Protein AF-A0A4D4MUV3-F1 (afdb_monomer_lite)

Sequence (66 aa):
MGALRGTGGGTRELPVGTDAATVVRAVSAPLYYALLTTGTAPEPADADRAADAALAAARAEAYVVG

Organism: Streptomyces avermitilis (NCBI:txid33903)

Structure (mmCIF, N/CA/C/O backbone):
data_AF-A0A4D4MUV3-F1
#
_entry.id   AF-A0A4D4MUV3-F1
#
loop_
_atom_site.group_PDB
_atom_site.id
_atom_site.type_symbol
_atom_site.label_atom_id
_atom_site.label_alt_id
_atom_site.label_comp_id
_atom_site.label_asym_id
_atom_site.label_entity_id
_atom_site.label_seq_id
_atom_site.pdbx_PDB_ins_code
_atom_site.Cartn_x
_atom_site.Cartn_y
_atom_site.Cartn_z
_atom_site.occupancy
_atom_site.B_iso_or_equiv
_atom_site.auth_seq_id
_atom_site.auth_comp_id
_atom_site.auth_asym_id
_atom_site.auth_atom_id
_atom_site.pdbx_PDB_model_num
ATOM 1 N N . MET A 1 1 ? 15.128 -11.465 31.566 1.00 40.59 1 MET A N 1
ATOM 2 C CA . MET A 1 1 ? 15.092 -12.829 30.998 1.00 40.59 1 MET A CA 1
ATOM 3 C C . MET A 1 1 ? 14.141 -12.807 29.810 1.00 40.59 1 MET A C 1
ATOM 5 O O . MET A 1 1 ? 12.954 -12.642 30.036 1.00 40.59 1 MET A O 1
ATOM 9 N N . GLY A 1 2 ? 14.669 -12.885 28.581 1.00 40.41 2 GLY A N 1
ATOM 10 C CA . GLY A 1 2 ? 13.889 -13.002 27.336 1.00 40.41 2 GLY A CA 1
ATOM 11 C C . GLY A 1 2 ? 13.859 -11.735 26.475 1.00 40.41 2 GLY A C 1
ATOM 12 O O . GLY A 1 2 ? 13.138 -10.797 26.777 1.00 40.41 2 GLY A O 1
ATOM 13 N N . ALA A 1 3 ? 14.673 -11.710 25.422 1.00 49.12 3 ALA A N 1
ATOM 14 C CA . ALA A 1 3 ? 14.845 -10.603 24.490 1.00 49.12 3 ALA A CA 1
ATOM 15 C C . ALA A 1 3 ? 13.809 -10.627 23.352 1.00 49.12 3 ALA A C 1
ATOM 17 O O . ALA A 1 3 ? 13.521 -11.690 22.813 1.00 49.12 3 ALA A O 1
ATOM 18 N N . LEU A 1 4 ? 13.372 -9.449 22.900 1.00 49.12 4 LEU A N 1
ATOM 19 C CA . LEU A 1 4 ? 12.871 -9.235 21.539 1.00 49.12 4 LEU A CA 1
ATOM 20 C C . LEU A 1 4 ? 13.689 -8.104 20.906 1.00 49.12 4 LEU A C 1
ATOM 22 O O . LEU A 1 4 ? 13.253 -6.963 20.782 1.00 49.12 4 LEU A O 1
ATOM 26 N N . ARG A 1 5 ? 14.935 -8.432 20.541 1.00 51.56 5 ARG A N 1
ATOM 27 C CA . ARG A 1 5 ? 15.688 -7.648 19.558 1.00 51.56 5 ARG A CA 1
ATOM 28 C C . ARG A 1 5 ? 14.981 -7.837 18.219 1.00 51.56 5 ARG A C 1
ATOM 30 O O . ARG A 1 5 ? 15.172 -8.860 17.571 1.00 51.56 5 ARG A O 1
ATOM 37 N N . GLY A 1 6 ? 14.199 -6.850 17.799 1.00 42.97 6 GLY A N 1
ATOM 38 C CA . GLY A 1 6 ? 13.872 -6.689 16.389 1.00 42.97 6 GLY A CA 1
ATOM 39 C C . GLY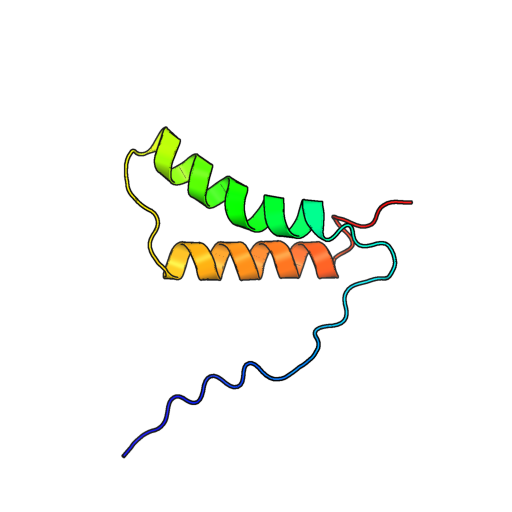 A 1 6 ? 15.163 -6.374 15.638 1.00 42.97 6 GLY A C 1
ATOM 40 O O . GLY A 1 6 ? 15.676 -5.260 15.702 1.00 42.97 6 GLY A O 1
ATOM 41 N N . THR A 1 7 ? 15.747 -7.370 14.981 1.00 55.25 7 THR A N 1
ATOM 42 C CA . THR A 1 7 ? 16.877 -7.201 14.064 1.00 55.25 7 THR A CA 1
ATOM 43 C C . THR A 1 7 ? 16.385 -6.543 12.774 1.00 55.25 7 THR A C 1
ATOM 45 O O . THR A 1 7 ? 16.210 -7.205 11.756 1.00 55.25 7 THR A O 1
ATOM 48 N N . GLY A 1 8 ? 16.137 -5.234 12.805 1.00 46.19 8 GLY A N 1
ATOM 49 C CA . GLY A 1 8 ? 15.870 -4.428 11.610 1.00 46.19 8 GLY A CA 1
ATOM 50 C C . GLY A 1 8 ? 17.171 -3.999 10.935 1.00 46.19 8 GLY A C 1
ATOM 51 O O . GLY A 1 8 ? 17.445 -2.810 10.835 1.00 46.19 8 GLY A O 1
ATOM 52 N N . GLY A 1 9 ? 18.028 -4.956 10.575 1.00 55.88 9 GLY A N 1
ATOM 53 C CA . GLY A 1 9 ? 19.368 -4.699 10.049 1.00 55.88 9 GLY A CA 1
ATOM 54 C C . GLY A 1 9 ? 19.567 -5.357 8.693 1.00 55.88 9 GLY A C 1
ATOM 55 O O . GLY A 1 9 ? 19.929 -6.525 8.620 1.00 55.88 9 GLY A O 1
ATOM 56 N N . GLY A 1 10 ? 19.338 -4.597 7.630 1.00 43.38 10 GLY A N 1
ATOM 57 C CA . GLY A 1 10 ? 19.710 -4.957 6.270 1.00 43.38 10 GLY A CA 1
ATOM 58 C C . GLY A 1 10 ? 19.179 -3.898 5.322 1.00 43.38 10 GLY A C 1
ATOM 59 O O . GLY A 1 10 ? 17.974 -3.651 5.301 1.00 43.38 10 GLY A O 1
ATOM 60 N N . THR A 1 11 ? 20.058 -3.252 4.562 1.00 57.94 11 THR A N 1
ATOM 61 C CA . THR A 1 11 ? 19.660 -2.467 3.392 1.00 57.94 11 THR A CA 1
ATOM 62 C C . THR A 1 11 ? 18.925 -3.415 2.448 1.00 57.94 11 THR A C 1
ATOM 64 O O . THR A 1 11 ? 19.543 -4.180 1.715 1.00 57.94 11 THR A O 1
ATOM 67 N N . ARG A 1 12 ? 17.590 -3.458 2.542 1.00 62.53 12 ARG A N 1
ATOM 68 C CA . ARG A 1 12 ? 16.744 -4.170 1.582 1.00 62.53 12 ARG A CA 1
ATOM 69 C C . ARG A 1 12 ? 16.887 -3.427 0.265 1.00 62.53 12 ARG A C 1
ATOM 71 O O . ARG A 1 12 ? 16.247 -2.398 0.076 1.00 62.53 12 ARG A O 1
ATOM 78 N N . GLU A 1 13 ? 17.762 -3.920 -0.597 1.00 76.25 13 GLU A N 1
ATOM 79 C CA . GLU A 1 13 ? 17.900 -3.388 -1.945 1.00 76.25 13 GLU A CA 1
ATOM 80 C C . GLU A 1 13 ? 16.585 -3.605 -2.699 1.00 76.25 13 GLU A C 1
ATOM 82 O O . GLU A 1 13 ? 15.993 -4.690 -2.667 1.00 76.25 13 GLU A O 1
ATOM 87 N N . LEU A 1 14 ? 16.092 -2.527 -3.304 1.00 87.88 14 LEU A N 1
ATOM 88 C CA . LEU A 1 14 ? 14.958 -2.545 -4.216 1.00 87.88 14 LEU A CA 1
ATOM 89 C C . LEU A 1 14 ? 15.485 -2.563 -5.657 1.00 87.88 14 LEU A C 1
ATOM 91 O O . LEU A 1 14 ? 16.599 -2.085 -5.891 1.00 87.88 14 LEU A O 1
ATOM 95 N N . PRO A 1 15 ? 14.701 -3.077 -6.619 1.00 90.94 15 PRO A N 1
ATOM 96 C CA . PRO A 1 15 ? 15.050 -3.009 -8.034 1.00 90.94 15 PRO A CA 1
ATOM 97 C C . PRO A 1 15 ? 15.406 -1.583 -8.477 1.00 90.94 15 PRO A C 1
ATOM 99 O O . PRO A 1 15 ? 14.790 -0.603 -8.038 1.00 90.94 15 PRO A O 1
ATOM 102 N N . VAL A 1 16 ? 16.398 -1.458 -9.363 1.00 90.75 16 VAL A N 1
ATOM 103 C CA . VAL A 1 16 ? 16.780 -0.167 -9.956 1.00 90.75 16 VAL A CA 1
ATOM 104 C C . VAL A 1 16 ? 15.582 0.422 -10.700 1.00 90.75 16 VAL A C 1
ATOM 106 O O . VAL A 1 16 ? 14.860 -0.293 -11.386 1.00 90.75 16 VAL A O 1
ATOM 109 N N . GLY A 1 17 ? 15.367 1.729 -10.549 1.00 93.19 17 GLY A N 1
ATOM 110 C CA . GLY A 1 17 ? 14.219 2.415 -11.145 1.00 93.19 17 GLY A CA 1
ATOM 111 C C . GLY A 1 17 ? 12.936 2.329 -10.317 1.00 93.19 17 GLY A C 1
ATOM 112 O O . GLY A 1 17 ? 11.920 2.869 -10.739 1.00 93.19 17 GLY A O 1
ATOM 113 N N . THR A 1 18 ? 12.958 1.707 -9.130 1.00 95.62 18 THR A N 1
ATOM 114 C CA . THR A 1 18 ? 11.822 1.781 -8.197 1.00 95.62 18 THR A CA 1
ATOM 115 C C . THR A 1 18 ? 11.555 3.232 -7.790 1.00 95.62 18 THR A C 1
ATOM 117 O O . THR A 1 18 ? 12.423 3.890 -7.212 1.00 95.62 18 THR A O 1
ATOM 120 N N . ASP A 1 19 ? 10.335 3.716 -8.020 1.00 96.75 19 ASP A N 1
ATOM 121 C CA . ASP A 1 19 ? 9.888 5.015 -7.530 1.00 96.75 19 ASP A CA 1
ATOM 122 C C . ASP A 1 19 ? 9.565 4.948 -6.030 1.00 96.75 19 ASP A C 1
ATOM 124 O O . ASP A 1 19 ? 8.496 4.502 -5.595 1.00 96.75 19 ASP A O 1
ATOM 128 N N . ALA A 1 20 ? 10.500 5.446 -5.221 1.00 93.62 20 ALA A N 1
ATOM 129 C CA . ALA A 1 20 ? 10.362 5.510 -3.772 1.00 93.62 20 ALA A CA 1
ATOM 130 C C . ALA A 1 20 ? 9.133 6.318 -3.316 1.00 93.62 20 ALA A C 1
ATOM 132 O O . ALA A 1 20 ? 8.537 5.985 -2.290 1.00 93.62 20 ALA A O 1
ATOM 133 N N . ALA A 1 21 ? 8.721 7.351 -4.062 1.00 96.00 21 ALA A N 1
ATOM 134 C CA . ALA A 1 21 ? 7.554 8.149 -3.695 1.00 96.00 21 ALA A CA 1
ATOM 135 C C . ALA A 1 21 ? 6.268 7.319 -3.801 1.00 96.00 21 ALA A C 1
ATOM 137 O O . ALA A 1 21 ? 5.428 7.353 -2.896 1.00 96.00 21 ALA A O 1
ATOM 138 N N . THR A 1 22 ? 6.143 6.515 -4.860 1.00 96.56 22 THR A N 1
ATOM 139 C CA . THR A 1 22 ? 5.013 5.598 -5.034 1.00 96.56 22 THR A CA 1
ATOM 140 C C . THR A 1 22 ? 4.994 4.511 -3.957 1.00 96.56 22 THR A C 1
ATOM 142 O O . THR A 1 22 ? 3.928 4.242 -3.400 1.00 96.56 22 THR A O 1
ATOM 145 N N . VAL A 1 23 ? 6.152 3.960 -3.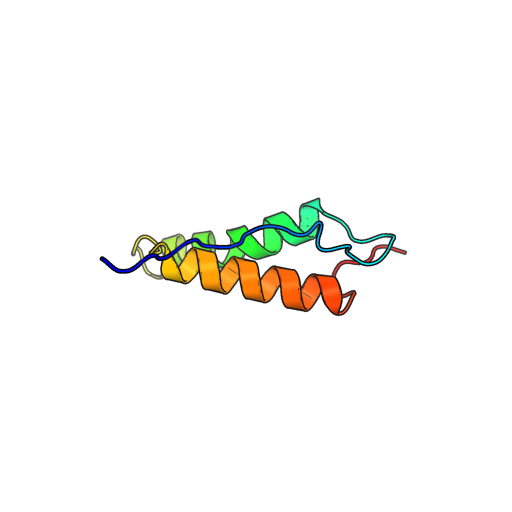568 1.00 96.56 23 VAL A N 1
ATOM 146 C CA . VAL A 1 23 ? 6.245 2.995 -2.452 1.00 96.56 23 VAL A CA 1
ATOM 147 C C . VAL A 1 23 ? 5.713 3.602 -1.152 1.00 96.56 23 VAL A C 1
ATOM 149 O O . VAL A 1 23 ? 4.857 3.011 -0.497 1.00 96.56 23 VAL A O 1
ATOM 152 N N . VAL A 1 24 ? 6.171 4.805 -0.787 1.00 96.31 24 VAL A N 1
ATOM 153 C CA . VAL A 1 24 ? 5.708 5.501 0.428 1.00 96.31 24 VAL A CA 1
ATOM 154 C C . VAL A 1 24 ? 4.205 5.766 0.361 1.00 96.31 24 VAL A C 1
ATOM 156 O O . VAL A 1 24 ? 3.484 5.572 1.341 1.00 96.31 24 VAL A O 1
ATOM 159 N N . ARG A 1 25 ? 3.700 6.163 -0.810 1.00 96.56 25 ARG A N 1
ATOM 160 C CA . ARG A 1 25 ? 2.270 6.404 -1.006 1.00 96.56 25 ARG A CA 1
ATOM 161 C C . ARG A 1 25 ? 1.445 5.128 -0.842 1.00 96.56 25 ARG A C 1
ATOM 163 O O . ARG A 1 25 ? 0.358 5.199 -0.273 1.00 96.56 25 ARG A O 1
ATOM 170 N N . ALA A 1 26 ? 1.958 3.984 -1.291 1.00 97.06 26 ALA A N 1
ATOM 171 C CA . ALA A 1 26 ? 1.304 2.686 -1.152 1.00 97.06 26 ALA A CA 1
ATOM 172 C C . ALA A 1 26 ?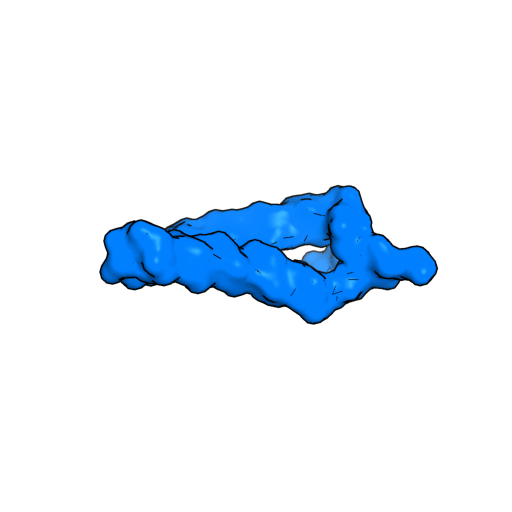 1.211 2.211 0.308 1.00 97.06 26 ALA A C 1
ATOM 174 O O . ALA A 1 26 ? 0.260 1.514 0.650 1.00 97.06 26 ALA A O 1
ATOM 175 N N . VAL A 1 27 ? 2.135 2.632 1.180 1.00 97.62 27 VAL A N 1
ATOM 176 C CA . VAL A 1 27 ? 2.031 2.396 2.632 1.00 97.62 27 VAL A CA 1
ATOM 177 C C . VAL A 1 27 ? 0.926 3.257 3.246 1.00 97.62 27 VAL A C 1
ATOM 179 O O . VAL A 1 27 ? 0.082 2.765 3.989 1.00 97.62 27 VAL A O 1
ATOM 182 N N . SER A 1 28 ? 0.905 4.551 2.923 1.00 96.19 28 SER A N 1
ATOM 183 C CA . SER A 1 28 ? 0.009 5.513 3.576 1.00 96.19 28 SER A CA 1
ATOM 184 C C . SER A 1 28 ? -1.438 5.441 3.084 1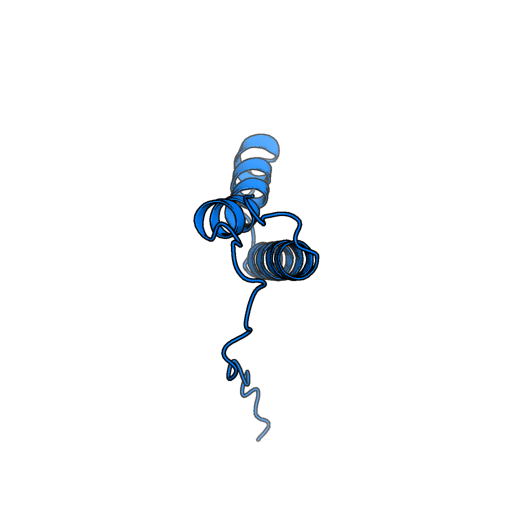.00 96.19 28 SER A C 1
ATOM 186 O O . SER A 1 28 ? -2.368 5.658 3.860 1.00 96.19 28 SER A O 1
ATOM 188 N N . ALA A 1 29 ? -1.653 5.154 1.797 1.00 96.00 29 ALA A N 1
ATOM 189 C CA . ALA A 1 29 ? -2.977 5.137 1.178 1.00 96.00 29 ALA A CA 1
ATOM 190 C C . ALA A 1 29 ? -4.003 4.235 1.895 1.00 96.00 29 ALA A C 1
ATOM 192 O O . ALA A 1 29 ? -5.086 4.740 2.193 1.00 96.00 29 ALA A O 1
ATOM 193 N N . PRO A 1 30 ? -3.716 2.955 2.217 1.00 94.19 30 PRO A N 1
ATOM 194 C CA . PRO A 1 30 ? -4.678 2.106 2.918 1.00 94.19 30 PRO A CA 1
ATOM 195 C C . PRO A 1 30 ? -4.993 2.606 4.335 1.00 94.19 30 PRO A C 1
ATOM 197 O O . PRO A 1 30 ? -6.136 2.486 4.766 1.00 94.19 30 PRO A O 1
ATOM 200 N N . LEU A 1 31 ? -4.033 3.223 5.033 1.00 94.75 31 LEU A N 1
ATOM 201 C CA . LEU A 1 31 ? -4.243 3.779 6.376 1.00 94.75 31 LEU A CA 1
ATOM 202 C C . LEU A 1 31 ? -5.179 4.993 6.337 1.00 94.75 31 LEU A C 1
ATOM 204 O O . LEU A 1 31 ? -6.133 5.073 7.110 1.00 94.75 31 LEU A O 1
ATOM 208 N N . TYR A 1 32 ? -4.955 5.909 5.388 1.00 95.50 32 TYR A N 1
ATOM 209 C CA . TYR A 1 32 ? -5.863 7.036 5.168 1.00 95.50 32 TYR A CA 1
ATOM 210 C C . TYR A 1 32 ? -7.238 6.578 4.695 1.00 95.50 32 TYR A C 1
ATOM 212 O O . TYR A 1 32 ? -8.247 7.093 5.168 1.00 95.50 32 TYR A O 1
ATOM 220 N N . TYR A 1 33 ? -7.293 5.605 3.788 1.00 93.50 33 TYR A N 1
ATOM 221 C CA . TYR A 1 33 ? -8.556 5.063 3.310 1.00 93.50 33 TYR A CA 1
ATOM 222 C C . TYR A 1 33 ? -9.360 4.443 4.458 1.00 93.50 33 TYR A C 1
ATOM 224 O O . TYR A 1 33 ? -10.535 4.766 4.616 1.00 93.50 33 TYR A O 1
ATOM 232 N N . ALA A 1 34 ? -8.735 3.617 5.301 1.00 92.19 34 ALA A N 1
ATOM 233 C CA . ALA A 1 34 ? -9.388 3.008 6.457 1.00 92.19 34 ALA A CA 1
ATOM 234 C C . ALA A 1 34 ? -9.928 4.067 7.429 1.00 92.19 34 ALA A C 1
ATOM 236 O O . ALA A 1 34 ? -11.102 4.007 7.797 1.00 92.19 34 ALA A O 1
ATOM 237 N N . LEU A 1 35 ? -9.121 5.077 7.769 1.00 94.06 35 LEU A N 1
ATOM 238 C CA . LEU A 1 35 ? -9.543 6.177 8.637 1.00 94.06 35 LEU A CA 1
ATOM 239 C C . LEU A 1 35 ? -10.745 6.934 8.057 1.00 94.06 35 LEU A C 1
ATOM 241 O O . LEU A 1 35 ? -11.723 7.176 8.757 1.00 94.06 35 LEU A O 1
ATOM 245 N N . LEU A 1 36 ? -10.684 7.297 6.776 1.00 95.50 36 LEU A N 1
ATOM 246 C CA . LEU A 1 36 ? -11.709 8.123 6.135 1.00 95.50 36 LEU A CA 1
ATOM 247 C C . LEU A 1 36 ? -13.005 7.359 5.840 1.00 95.50 36 LEU A C 1
ATOM 249 O O . LEU A 1 36 ? -14.062 7.978 5.757 1.00 95.50 36 LEU A O 1
ATOM 253 N N . THR A 1 37 ? -12.940 6.037 5.672 1.00 94.94 37 THR A N 1
ATOM 254 C CA . THR A 1 37 ? -14.114 5.213 5.335 1.00 94.94 37 THR A CA 1
ATOM 255 C C . THR A 1 37 ? -14.771 4.566 6.546 1.00 94.94 37 THR A C 1
ATOM 257 O O . THR A 1 37 ? -15.992 4.442 6.574 1.00 94.94 37 THR A O 1
ATOM 260 N N . THR A 1 38 ? -13.990 4.169 7.551 1.00 92.94 38 THR A N 1
ATOM 261 C CA . THR A 1 38 ? -14.504 3.502 8.760 1.00 92.94 38 THR A CA 1
ATOM 262 C C . THR A 1 38 ? -14.616 4.448 9.955 1.00 92.94 38 THR A C 1
ATOM 264 O O . THR A 1 38 ? -15.269 4.110 10.939 1.00 92.94 38 THR A O 1
ATOM 267 N N . GLY A 1 39 ? -13.957 5.613 9.907 1.00 91.75 39 GLY A N 1
ATOM 268 C CA . GLY A 1 39 ? -13.870 6.555 11.027 1.00 91.75 39 GLY A CA 1
ATOM 269 C C . GLY A 1 39 ? -13.004 6.069 12.195 1.00 91.75 39 GLY A C 1
ATOM 270 O O . GLY A 1 39 ? -12.907 6.761 13.205 1.00 91.75 39 GLY A O 1
ATOM 271 N N . THR A 1 40 ? -12.380 4.894 12.076 1.00 90.69 40 THR A N 1
ATOM 272 C CA . THR A 1 40 ? -11.539 4.299 13.118 1.00 90.69 40 THR A CA 1
ATOM 273 C C . THR A 1 40 ? -10.068 4.537 12.797 1.00 90.69 40 THR A C 1
ATOM 275 O O . THR A 1 40 ? -9.634 4.351 11.659 1.00 90.69 40 THR A O 1
ATOM 278 N N . ALA A 1 41 ? -9.299 4.970 13.797 1.00 91.56 41 ALA A N 1
ATOM 279 C CA . ALA A 1 41 ? -7.862 5.160 13.648 1.00 91.56 41 ALA A CA 1
ATOM 280 C C . ALA A 1 41 ? -7.160 3.805 13.413 1.00 91.56 41 ALA A C 1
ATOM 282 O O . ALA A 1 41 ? -7.455 2.855 14.138 1.00 91.56 41 ALA A O 1
ATOM 283 N N . PRO A 1 42 ? -6.243 3.703 12.434 1.00 92.25 42 PRO A N 1
ATOM 284 C CA . PRO A 1 42 ? -5.453 2.493 12.227 1.00 92.25 42 PRO A CA 1
ATOM 285 C C . PRO A 1 42 ? -4.543 2.198 13.421 1.00 92.25 42 PRO A C 1
ATOM 287 O O . PRO A 1 42 ? -3.964 3.114 14.011 1.00 92.25 42 PRO A O 1
ATOM 290 N N . GLU A 1 43 ? -4.366 0.917 13.725 1.00 95.69 43 GLU A N 1
ATOM 291 C CA . GLU A 1 43 ? -3.457 0.454 14.771 1.00 95.69 43 GLU A CA 1
ATOM 292 C C . GLU A 1 43 ? -2.036 0.243 14.217 1.00 95.69 43 GLU A C 1
ATOM 294 O O . GLU A 1 43 ? -1.850 0.082 13.005 1.00 95.69 43 GLU A O 1
ATOM 299 N N . PRO A 1 44 ? -1.000 0.160 15.074 1.00 95.75 44 PRO A N 1
ATOM 300 C CA . PRO A 1 44 ? 0.366 -0.130 14.632 1.00 95.75 44 PRO A CA 1
ATOM 301 C C . PRO A 1 44 ? 0.473 -1.388 13.754 1.00 95.75 44 PRO A C 1
ATOM 303 O O . PRO A 1 44 ? 1.200 -1.396 12.765 1.00 95.75 44 PRO A O 1
ATOM 306 N N . ALA A 1 45 ? -0.328 -2.418 14.044 1.00 96.69 45 ALA A N 1
ATOM 307 C CA . ALA A 1 45 ? -0.365 -3.645 13.250 1.00 96.69 45 ALA A CA 1
ATOM 308 C C . ALA A 1 45 ? -0.917 -3.444 11.822 1.00 96.69 45 ALA A C 1
ATOM 310 O O . ALA A 1 45 ? -0.595 -4.224 10.923 1.00 96.69 45 ALA A O 1
ATOM 311 N N . ASP A 1 46 ? -1.757 -2.429 11.594 1.00 95.81 46 ASP A N 1
ATOM 312 C CA . ASP A 1 46 ? -2.198 -2.055 10.247 1.00 95.81 46 ASP A CA 1
ATOM 313 C C . ASP A 1 46 ? -1.063 -1.387 9.470 1.00 95.81 46 ASP A C 1
ATOM 315 O O . ASP A 1 46 ? -0.880 -1.672 8.285 1.00 95.81 46 ASP A O 1
ATOM 319 N N . ALA A 1 47 ? -0.273 -0.545 10.143 1.00 95.88 47 ALA A N 1
ATOM 320 C CA . ALA A 1 47 ? 0.898 0.091 9.551 1.00 95.88 47 ALA A CA 1
ATOM 321 C C . ALA A 1 47 ? 1.966 -0.941 9.161 1.00 95.88 47 ALA A C 1
ATOM 323 O O . ALA A 1 47 ? 2.475 -0.886 8.041 1.00 95.88 47 ALA A O 1
ATOM 324 N N . ASP A 1 48 ? 2.238 -1.922 10.027 1.00 97.62 48 ASP A N 1
ATOM 325 C CA . ASP A 1 48 ? 3.166 -3.020 9.731 1.00 97.62 48 ASP A CA 1
ATOM 326 C C . ASP A 1 48 ? 2.704 -3.826 8.508 1.00 97.62 48 ASP A C 1
ATOM 328 O O . ASP A 1 48 ? 3.470 -4.035 7.565 1.00 97.62 48 ASP A O 1
ATOM 332 N N . ARG A 1 49 ? 1.416 -4.201 8.460 1.00 96.94 49 ARG A N 1
ATOM 333 C CA . ARG A 1 49 ? 0.842 -4.911 7.304 1.00 96.94 49 ARG A CA 1
ATOM 334 C C . ARG A 1 49 ? 0.936 -4.098 6.014 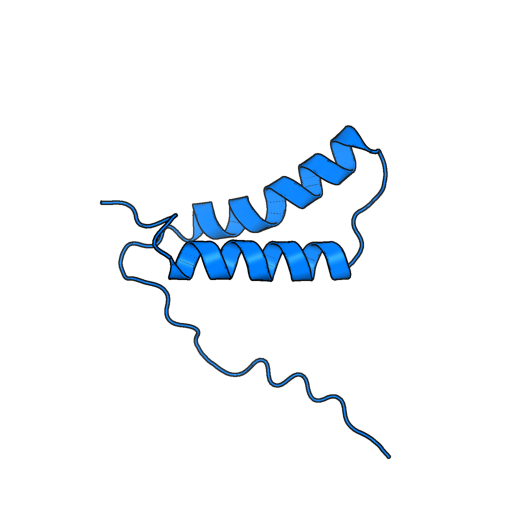1.00 96.94 49 ARG A C 1
ATOM 336 O O . ARG A 1 49 ? 1.253 -4.660 4.966 1.00 96.94 49 ARG A O 1
ATOM 343 N N . ALA A 1 50 ? 0.663 -2.797 6.072 1.00 97.50 50 ALA A N 1
ATOM 344 C CA . ALA A 1 50 ? 0.768 -1.920 4.910 1.00 97.50 50 ALA A CA 1
ATOM 345 C C . ALA A 1 50 ? 2.222 -1.795 4.422 1.00 97.50 50 ALA A C 1
ATOM 347 O O . ALA A 1 50 ? 2.475 -1.860 3.218 1.00 97.50 50 ALA A O 1
ATOM 348 N N . ALA A 1 51 ? 3.179 -1.673 5.346 1.00 97.00 51 ALA A N 1
ATOM 349 C CA . ALA A 1 51 ? 4.602 -1.617 5.034 1.00 97.00 51 ALA A CA 1
ATOM 350 C C . ALA A 1 51 ? 5.102 -2.916 4.384 1.00 97.00 51 ALA A C 1
ATOM 352 O O . ALA A 1 51 ? 5.783 -2.867 3.356 1.00 97.00 51 ALA A O 1
ATOM 353 N N . ASP A 1 52 ? 4.720 -4.073 4.927 1.00 97.31 52 ASP A N 1
ATOM 354 C CA . ASP A 1 52 ? 5.085 -5.377 4.371 1.00 97.31 52 ASP A CA 1
ATOM 355 C C . ASP A 1 52 ? 4.484 -5.594 2.976 1.00 97.31 52 ASP A C 1
ATOM 357 O O . ASP A 1 52 ? 5.178 -6.061 2.068 1.00 97.31 52 ASP A O 1
ATOM 361 N N . ALA A 1 53 ? 3.226 -5.195 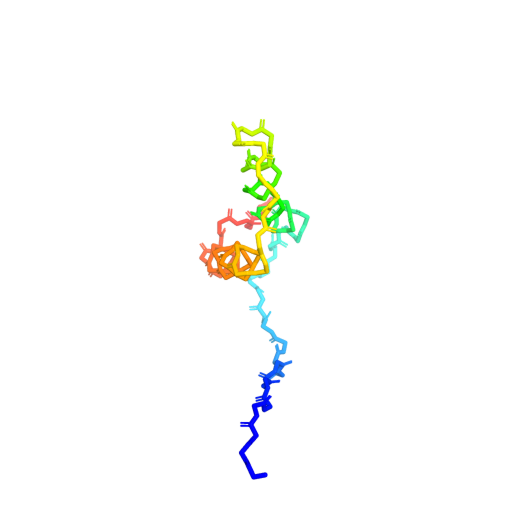2.771 1.00 97.81 53 ALA A N 1
ATOM 362 C CA . ALA A 1 53 ? 2.571 -5.276 1.469 1.00 97.81 53 ALA A CA 1
ATOM 363 C C . ALA A 1 53 ? 3.247 -4.371 0.425 1.00 97.81 53 ALA A C 1
ATOM 365 O O . ALA A 1 53 ? 3.556 -4.822 -0.681 1.00 97.81 53 ALA A O 1
ATOM 366 N N . ALA A 1 54 ? 3.527 -3.111 0.776 1.00 97.44 54 ALA A N 1
ATOM 367 C CA . ALA A 1 54 ? 4.201 -2.176 -0.122 1.00 97.44 54 ALA A CA 1
ATOM 368 C C . ALA A 1 54 ? 5.611 -2.659 -0.480 1.00 97.44 54 ALA A C 1
ATOM 370 O O . ALA A 1 54 ? 6.019 -2.591 -1.638 1.00 97.44 54 ALA A O 1
ATOM 371 N N . LEU A 1 55 ? 6.344 -3.212 0.483 1.00 95.94 55 LEU A N 1
ATOM 372 C CA . LEU A 1 55 ? 7.659 -3.778 0.228 1.00 95.94 55 LEU A CA 1
ATOM 373 C C . LEU A 1 55 ? 7.607 -5.010 -0.681 1.00 95.94 55 LEU A C 1
ATOM 375 O O . LEU A 1 55 ? 8.453 -5.151 -1.565 1.00 95.94 55 LEU A O 1
ATOM 379 N N . ALA A 1 56 ? 6.656 -5.918 -0.457 1.00 96.25 56 ALA A N 1
ATOM 380 C CA . ALA A 1 56 ? 6.482 -7.088 -1.310 1.00 96.25 56 ALA A CA 1
ATOM 381 C C . ALA A 1 56 ? 6.192 -6.669 -2.760 1.00 96.25 56 ALA A C 1
ATOM 383 O O . ALA A 1 56 ? 6.815 -7.193 -3.680 1.00 96.25 56 ALA A O 1
ATOM 384 N N . ALA A 1 57 ? 5.331 -5.667 -2.955 1.00 96.31 57 ALA A N 1
ATOM 385 C CA . ALA A 1 57 ? 5.042 -5.100 -4.270 1.00 96.31 57 ALA A CA 1
ATOM 386 C C . ALA A 1 57 ? 6.269 -4.420 -4.906 1.00 96.31 57 ALA A C 1
ATOM 388 O O . ALA A 1 57 ? 6.544 -4.638 -6.083 1.00 96.31 57 ALA A O 1
ATOM 389 N N . ALA A 1 58 ? 7.053 -3.662 -4.131 1.00 95.69 58 ALA A N 1
ATOM 390 C CA . ALA A 1 58 ? 8.280 -3.027 -4.619 1.00 95.69 58 ALA A CA 1
ATOM 391 C C . ALA A 1 58 ? 9.320 -4.056 -5.088 1.00 95.69 58 ALA A C 1
ATOM 393 O O . ALA A 1 58 ? 9.954 -3.880 -6.123 1.00 95.69 58 ALA A O 1
ATOM 394 N N . ARG A 1 59 ? 9.458 -5.167 -4.358 1.00 94.56 59 ARG A N 1
ATOM 395 C CA . ARG A 1 59 ? 10.324 -6.293 -4.745 1.00 94.56 59 ARG A CA 1
ATOM 396 C C . ARG A 1 59 ? 9.828 -7.042 -5.977 1.00 94.56 59 ARG A C 1
ATOM 398 O O . ARG A 1 59 ? 10.637 -7.647 -6.665 1.00 94.56 59 ARG A O 1
ATOM 405 N N . ALA A 1 60 ? 8.526 -7.000 -6.238 1.00 96.12 60 ALA A N 1
ATOM 406 C CA . ALA A 1 60 ? 7.908 -7.531 -7.446 1.00 96.12 60 ALA A CA 1
ATOM 407 C C . ALA A 1 60 ? 7.895 -6.513 -8.604 1.00 96.12 60 ALA A C 1
ATOM 409 O O . ALA A 1 60 ? 7.135 -6.688 -9.550 1.00 96.12 60 ALA A O 1
ATOM 410 N N . GLU A 1 61 ? 8.694 -5.441 -8.510 1.00 95.81 61 GLU A N 1
ATOM 411 C CA . GLU A 1 61 ? 8.864 -4.412 -9.546 1.00 95.81 61 GLU A CA 1
ATOM 412 C C . GLU A 1 61 ? 7.593 -3.608 -9.878 1.00 95.81 61 GLU A C 1
ATOM 414 O O . GLU A 1 61 ? 7.573 -2.834 -10.831 1.00 95.81 61 GLU A O 1
ATOM 419 N N . ALA A 1 62 ? 6.545 -3.694 -9.051 1.00 97.19 62 ALA A N 1
ATOM 420 C CA . ALA A 1 62 ? 5.261 -3.028 -9.298 1.00 97.19 62 ALA A CA 1
ATOM 421 C C . ALA A 1 62 ? 5.340 -1.487 -9.323 1.00 97.19 62 ALA A C 1
ATOM 423 O O . ALA A 1 62 ? 4.399 -0.827 -9.759 1.00 97.19 62 ALA A O 1
ATOM 424 N N . TYR A 1 63 ? 6.443 -0.919 -8.830 1.00 95.31 63 TYR A N 1
ATOM 425 C CA . TYR A 1 63 ? 6.690 0.524 -8.773 1.00 95.31 63 TYR A CA 1
ATOM 426 C C . TYR A 1 63 ? 7.937 0.947 -9.556 1.00 95.31 63 TYR A C 1
ATOM 428 O O . TYR A 1 63 ? 8.457 2.036 -9.323 1.00 95.31 63 TYR A O 1
ATOM 436 N N . VAL A 1 64 ? 8.461 0.096 -10.440 1.00 95.69 64 VAL A N 1
ATOM 437 C CA . VAL A 1 64 ? 9.557 0.485 -11.332 1.00 95.69 64 VAL A CA 1
ATOM 438 C C . VAL A 1 64 ? 9.008 1.415 -12.410 1.00 95.69 64 VAL A C 1
ATOM 440 O O . VAL A 1 64 ? 8.024 1.095 -13.076 1.00 95.69 64 VAL A O 1
ATOM 443 N N . VAL A 1 65 ? 9.641 2.574 -12.571 1.00 91.62 65 VAL A N 1
ATOM 444 C CA . VAL A 1 65 ? 9.366 3.498 -13.675 1.00 91.62 65 VAL A CA 1
ATOM 445 C C . VAL A 1 65 ? 10.410 3.285 -14.773 1.00 91.62 65 VAL A C 1
ATOM 447 O O . VAL A 1 65 ? 11.604 3.194 -14.484 1.00 91.62 65 VAL A O 1
ATOM 450 N N . GLY A 1 66 ? 9.938 3.129 -16.012 1.00 73.25 66 GLY A N 1
ATOM 451 C CA . GLY A 1 66 ? 10.764 2.932 -17.211 1.00 73.25 66 GLY A CA 1
ATOM 452 C C . GLY A 1 66 ? 11.180 4.229 -17.884 1.00 73.25 66 GLY A C 1
ATOM 453 O O . GLY A 1 66 ? 10.482 5.250 -17.683 1.00 73.25 66 GLY A O 1
#

Radius of gyration: 14.55 Å; chains: 1; bounding box: 34×21×48 Å

Secondary structure (DSSP, 8-state):
------------PPPTTB-HHHHHHHHHHHHHHHHHHH-PPPPHHHHHHHHHHHHHHHHTTTTB--

pLDDT: mean 86.18, std 17.95, range [40.41, 97.81]

Foldseek 3Di:
DDDDPPCPDDPPDFDPQADPVVLVCQLVVVQVVCCVPVVDHDDVVSSVVSNVVSVVCRNVVVRHDD

InterPro domains:
  IPR036271 Tetracyclin repressor-like, C-terminal domain superfamily [SSF48498] (13-60)